Protein AF-A0A4R0G3W2-F1 (afdb_monomer_lite)

Secondary structure (DSSP, 8-state):
--SS------S--PPP-TTS-TTSPPTTT------S-GGGSGGGSEEEEEEEEEEEEEEETTEEEEEEEEEEEEEEEEE----------

Organism: NCBI:txid2053011

Sequence (89 aa):
MGNGQSVVCDNPGTPYSKAKNSASASTTCGFDGYAGPSRTQPGGRYTITATTTWEIDWWVAGGGVTGSETVTREATTSIRIDELQVVTG

Radius of gyration: 19.54 Å; chains: 1; bounding box: 40×23×68 Å

Structure (mmCIF, N/CA/C/O backbone):
data_AF-A0A4R0G3W2-F1
#
_entry.id   AF-A0A4R0G3W2-F1
#
loop_
_atom_site.group_PDB
_atom_site.id
_atom_site.type_symbol
_atom_site.label_atom_id
_atom_site.label_alt_id
_atom_site.label_comp_id
_atom_site.label_asym_id
_atom_site.label_entity_id
_atom_site.label_seq_id
_atom_site.pdbx_PDB_ins_code
_atom_site.Cartn_x
_atom_site.Cartn_y
_atom_site.Cartn_z
_atom_site.occupancy
_atom_site.B_iso_or_equiv
_atom_site.auth_seq_id
_atom_site.auth_comp_id
_atom_site.auth_asym_id
_atom_site.auth_atom_id
_atom_site.pdbx_PDB_model_num
ATOM 1 N N . MET A 1 1 ? -7.421 0.294 1.095 1.00 93.12 1 MET A N 1
ATOM 2 C CA . MET A 1 1 ? -6.930 0.509 2.478 1.00 93.12 1 MET A CA 1
ATOM 3 C C . MET A 1 1 ? -7.746 -0.217 3.558 1.00 93.12 1 MET A C 1
ATOM 5 O O . MET A 1 1 ? -7.610 0.100 4.729 1.00 93.12 1 MET A O 1
ATOM 9 N N . GLY A 1 2 ? -8.602 -1.193 3.228 1.00 92.12 2 GLY A N 1
ATOM 10 C CA . GLY A 1 2 ? -9.378 -1.945 4.231 1.00 92.12 2 GLY A CA 1
ATOM 11 C C . GLY A 1 2 ? -10.531 -1.178 4.890 1.00 92.12 2 GLY A C 1
ATOM 12 O O . GLY A 1 2 ? -11.435 -1.800 5.423 1.00 92.12 2 GLY A O 1
ATOM 13 N N . ASN A 1 3 ? -10.543 0.153 4.810 1.00 93.00 3 ASN A N 1
ATOM 14 C CA . ASN A 1 3 ? -11.601 1.037 5.308 1.00 93.00 3 ASN A CA 1
ATOM 15 C C . ASN A 1 3 ? -12.457 1.650 4.176 1.00 93.00 3 ASN A C 1
ATOM 17 O O . ASN A 1 3 ? -13.094 2.680 4.368 1.00 93.00 3 ASN A O 1
ATOM 21 N N . GLY A 1 4 ? -12.418 1.064 2.975 1.00 93.69 4 GLY A N 1
ATOM 22 C CA . GLY A 1 4 ? -13.106 1.579 1.784 1.00 93.69 4 GLY A CA 1
ATOM 23 C C . GLY A 1 4 ? -12.388 2.723 1.056 1.00 93.69 4 GLY A C 1
ATOM 24 O O . GLY A 1 4 ? -12.780 3.057 -0.055 1.00 93.69 4 GLY A O 1
ATOM 25 N N . GLN A 1 5 ? -11.315 3.290 1.620 1.00 94.56 5 GLN A N 1
ATOM 26 C CA . GLN A 1 5 ? -10.527 4.329 0.953 1.00 94.56 5 GLN A CA 1
ATOM 27 C C . GLN A 1 5 ? -9.398 3.745 0.088 1.00 94.56 5 GLN A C 1
ATOM 29 O O . GLN A 1 5 ? -8.912 2.622 0.307 1.00 94.56 5 GLN A O 1
ATOM 34 N N . SER A 1 6 ? -8.943 4.558 -0.864 1.00 94.00 6 SER A N 1
ATOM 35 C CA . SER A 1 6 ? -7.794 4.323 -1.741 1.00 94.00 6 SER A CA 1
ATOM 36 C C . SER A 1 6 ? -6.888 5.552 -1.768 1.00 94.00 6 SER A C 1
ATOM 38 O O . SER A 1 6 ? -7.372 6.679 -1.694 1.00 94.00 6 SER A O 1
ATOM 40 N N . VAL A 1 7 ? -5.584 5.331 -1.918 1.00 93.00 7 VAL A N 1
ATOM 41 C CA . VAL A 1 7 ? -4.586 6.377 -2.163 1.00 93.00 7 VAL A CA 1
ATOM 42 C C . VAL A 1 7 ? -3.806 6.001 -3.419 1.00 93.00 7 VAL A C 1
ATOM 44 O O . VAL A 1 7 ? -3.459 4.834 -3.594 1.00 93.00 7 VAL A O 1
ATOM 47 N N . VAL A 1 8 ? -3.571 6.975 -4.295 1.00 93.00 8 VAL A N 1
ATOM 48 C CA . VAL A 1 8 ? -2.683 6.841 -5.456 1.00 93.00 8 VAL A CA 1
ATOM 49 C C . VAL A 1 8 ? -1.426 7.641 -5.151 1.00 93.00 8 VAL A C 1
ATOM 51 O O . VAL A 1 8 ? -1.511 8.761 -4.650 1.00 93.00 8 VAL A O 1
ATOM 54 N N . CYS A 1 9 ? -0.266 7.041 -5.397 1.00 89.75 9 CYS A N 1
ATOM 55 C CA . CYS A 1 9 ? 1.022 7.670 -5.151 1.00 89.75 9 CYS A CA 1
ATOM 56 C C . CYS A 1 9 ? 1.747 7.870 -6.480 1.00 89.75 9 CYS A C 1
ATOM 58 O O . CYS A 1 9 ? 2.311 6.925 -7.022 1.00 89.75 9 CYS A O 1
ATOM 60 N N . ASP A 1 10 ? 1.758 9.105 -6.977 1.00 87.38 10 ASP A N 1
ATOM 61 C CA . ASP A 1 10 ? 2.332 9.470 -8.284 1.00 87.38 10 ASP A CA 1
ATOM 62 C C . ASP A 1 10 ? 3.847 9.747 -8.227 1.00 87.38 10 ASP A C 1
ATOM 64 O O . ASP A 1 10 ? 4.387 10.573 -8.960 1.00 87.38 10 ASP A O 1
ATOM 68 N N . ASN A 1 11 ? 4.558 9.095 -7.308 1.00 83.38 11 ASN A N 1
ATOM 69 C CA . ASN A 1 11 ? 5.999 9.249 -7.139 1.00 83.38 11 ASN A CA 1
ATOM 70 C C . ASN A 1 11 ? 6.657 7.896 -6.824 1.00 83.38 11 ASN A C 1
ATOM 72 O O . ASN A 1 11 ? 6.004 7.014 -6.265 1.00 83.38 11 ASN A O 1
ATOM 76 N N . PRO A 1 12 ? 7.962 7.728 -7.115 1.00 77.88 12 PRO A N 1
ATOM 77 C CA . PRO A 1 12 ? 8.688 6.476 -6.873 1.00 77.88 12 PRO A CA 1
ATOM 78 C C . PRO A 1 12 ? 8.868 6.122 -5.382 1.00 77.88 12 PRO A C 1
ATOM 80 O O . PRO A 1 12 ? 9.526 5.136 -5.053 1.00 77.88 12 PRO A O 1
ATOM 83 N N . GLY A 1 13 ? 8.302 6.909 -4.463 1.00 79.44 13 GLY A N 1
ATOM 84 C CA . GLY A 1 13 ? 8.453 6.741 -3.027 1.00 79.44 13 GLY A CA 1
ATOM 85 C C . GLY A 1 13 ? 9.757 7.323 -2.481 1.00 79.44 13 GLY A C 1
ATOM 86 O O . GLY A 1 13 ? 10.544 7.970 -3.170 1.00 79.44 13 GLY A O 1
ATOM 87 N N . THR A 1 14 ? 9.985 7.099 -1.189 1.00 81.12 14 THR A N 1
ATOM 88 C CA . THR A 1 14 ? 11.248 7.446 -0.534 1.00 81.12 14 THR A CA 1
ATOM 89 C C . THR A 1 14 ? 12.161 6.216 -0.524 1.00 81.12 14 THR A C 1
ATOM 91 O O . THR A 1 14 ? 11.732 5.181 -0.007 1.00 81.12 14 THR A O 1
ATOM 94 N N . PRO A 1 15 ? 13.427 6.316 -0.981 1.00 80.69 15 PRO A N 1
ATOM 95 C CA . PRO A 1 15 ? 14.412 5.258 -0.790 1.00 80.69 15 PRO A CA 1
ATOM 96 C C . PRO A 1 15 ? 14.498 4.804 0.671 1.00 80.69 15 PRO A C 1
ATOM 98 O O . PRO A 1 15 ? 14.510 5.620 1.601 1.00 80.69 15 PRO A O 1
ATOM 101 N N . TYR A 1 16 ? 14.573 3.489 0.873 1.00 76.31 16 TYR A N 1
ATOM 102 C CA . TYR A 1 16 ? 14.727 2.911 2.201 1.00 76.31 16 TYR A CA 1
ATOM 103 C C . TYR A 1 16 ? 16.060 3.340 2.831 1.00 76.31 16 TYR A C 1
ATOM 105 O O . TYR A 1 16 ? 17.115 3.265 2.205 1.00 76.31 16 TYR A O 1
ATOM 113 N N . SER A 1 17 ? 16.019 3.750 4.099 1.00 81.62 17 SER A N 1
ATOM 114 C CA . SER A 1 17 ? 17.203 4.078 4.893 1.00 81.62 17 SER A CA 1
ATOM 115 C C . SER A 1 17 ? 17.041 3.533 6.304 1.00 81.62 17 SER A C 1
ATOM 117 O O . SER A 1 17 ? 16.045 3.816 6.965 1.00 81.62 17 SER A O 1
ATOM 119 N N . LYS A 1 18 ? 18.052 2.807 6.796 1.00 82.56 18 LYS A N 1
ATOM 120 C CA . LYS A 1 18 ? 18.074 2.293 8.178 1.00 82.56 18 LYS A CA 1
ATOM 121 C C . LYS A 1 18 ? 18.078 3.406 9.231 1.00 82.56 18 LYS A C 1
ATOM 123 O O . LYS A 1 18 ? 17.691 3.159 10.364 1.00 82.56 18 LYS A O 1
ATOM 128 N N . ALA A 1 19 ? 18.525 4.611 8.867 1.00 84.31 19 ALA A N 1
ATOM 129 C CA . ALA A 1 19 ? 18.556 5.760 9.769 1.00 84.31 19 ALA A CA 1
ATOM 130 C C . ALA A 1 19 ? 17.185 6.444 9.920 1.00 84.31 19 ALA A C 1
ATOM 132 O O . ALA A 1 19 ? 17.016 7.271 10.814 1.00 84.31 19 ALA A O 1
ATOM 133 N N . LYS A 1 20 ? 16.204 6.136 9.057 1.00 78.62 20 LYS A N 1
ATOM 134 C CA . LYS A 1 20 ? 14.855 6.696 9.183 1.00 78.62 20 LYS A CA 1
ATOM 135 C C . LYS A 1 20 ? 14.083 5.989 10.293 1.00 78.62 20 LYS A C 1
ATOM 137 O O . LYS A 1 20 ? 13.997 4.764 10.324 1.00 78.62 20 LYS A O 1
ATOM 142 N N . ASN A 1 21 ? 13.468 6.786 11.163 1.00 76.81 21 ASN A N 1
ATOM 143 C CA . ASN A 1 21 ? 12.493 6.300 12.128 1.00 76.81 21 ASN A CA 1
ATOM 144 C C . ASN A 1 21 ? 11.268 5.752 11.376 1.00 76.81 21 ASN A C 1
ATOM 146 O O . ASN A 1 21 ? 10.640 6.471 10.600 1.00 76.81 21 ASN A O 1
ATOM 150 N N . SER A 1 22 ? 10.927 4.487 11.618 1.00 71.12 22 SER A N 1
ATOM 151 C CA . SER A 1 22 ? 9.767 3.820 11.017 1.00 71.12 22 SER A CA 1
ATOM 152 C C . SER A 1 22 ? 8.424 4.412 11.453 1.00 71.12 22 SER A C 1
ATOM 154 O O . SER A 1 22 ? 7.427 4.205 10.769 1.00 71.12 22 SER A O 1
ATOM 156 N N . ALA A 1 23 ? 8.391 5.153 12.563 1.00 73.25 23 ALA A N 1
ATOM 157 C CA . ALA A 1 23 ? 7.212 5.857 13.058 1.00 73.25 23 ALA A CA 1
ATOM 158 C C . ALA A 1 23 ? 7.030 7.256 12.442 1.00 73.25 23 ALA A C 1
ATOM 160 O O . ALA A 1 23 ? 6.006 7.895 12.672 1.00 73.25 23 ALA A O 1
ATOM 161 N N . SER A 1 24 ? 8.003 7.764 11.679 1.00 79.69 24 SER A N 1
ATOM 162 C CA . SER A 1 24 ? 7.836 9.039 10.981 1.00 79.69 24 SER A CA 1
ATOM 163 C C . SER A 1 24 ? 6.877 8.882 9.804 1.00 79.69 24 SER A C 1
ATOM 165 O O . SER A 1 24 ? 7.012 7.955 9.005 1.00 79.69 24 SER A O 1
ATOM 167 N N . ALA A 1 25 ? 5.936 9.820 9.672 1.00 80.62 25 ALA A N 1
ATOM 168 C CA . ALA A 1 25 ? 5.019 9.851 8.542 1.00 80.62 25 ALA A CA 1
ATOM 169 C C . ALA A 1 25 ? 5.789 9.872 7.211 1.00 80.62 25 ALA A C 1
ATOM 171 O O . ALA A 1 25 ? 6.767 10.607 7.041 1.00 80.62 25 ALA A O 1
ATOM 172 N N . SER A 1 26 ? 5.337 9.055 6.259 1.00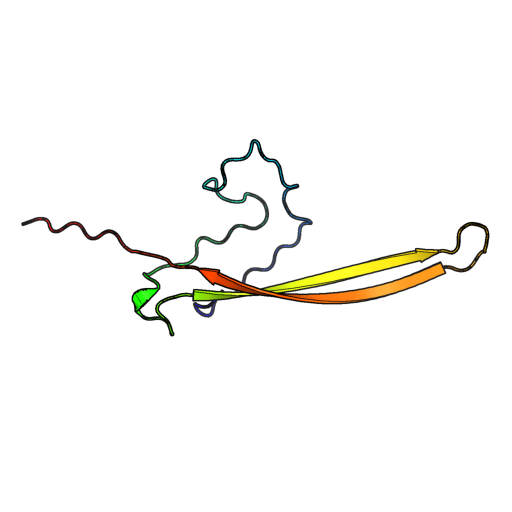 82.62 26 SER A N 1
ATOM 173 C CA . SER A 1 26 ? 5.867 9.079 4.898 1.00 82.62 26 SER A CA 1
ATOM 174 C C . SER A 1 26 ? 5.465 10.388 4.225 1.00 82.62 26 SER A C 1
ATOM 176 O O . SER A 1 26 ? 4.280 10.685 4.104 1.00 82.62 26 SER A O 1
ATOM 178 N N . THR A 1 27 ? 6.450 11.159 3.764 1.00 81.94 27 THR A N 1
ATOM 179 C CA . THR A 1 27 ? 6.225 12.428 3.051 1.00 81.94 27 THR A CA 1
ATOM 180 C C . THR A 1 27 ? 5.882 12.229 1.579 1.00 81.94 27 THR A C 1
ATOM 182 O O . THR A 1 27 ? 5.531 13.187 0.902 1.00 81.94 27 THR A O 1
ATOM 185 N N . THR A 1 28 ? 6.040 11.009 1.061 1.00 86.56 28 THR A N 1
ATOM 186 C CA . THR A 1 28 ? 5.870 10.710 -0.366 1.00 86.56 28 THR A CA 1
ATOM 187 C C . THR A 1 28 ? 4.616 9.888 -0.645 1.00 86.56 28 THR A C 1
ATOM 189 O O . THR A 1 28 ? 3.971 10.081 -1.665 1.00 86.56 28 THR A O 1
ATOM 192 N N . CYS A 1 29 ? 4.257 8.960 0.241 1.00 87.81 29 CYS A N 1
ATOM 193 C CA . CYS A 1 29 ? 3.127 8.048 0.042 1.00 87.81 29 CYS A CA 1
ATOM 194 C C . CYS A 1 29 ? 2.646 7.525 1.405 1.00 87.81 29 CYS A C 1
ATOM 196 O O . CYS A 1 29 ? 2.760 6.342 1.721 1.00 87.81 29 CYS A O 1
A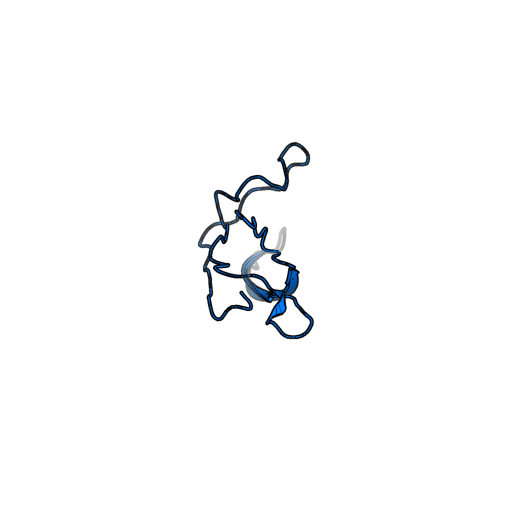TOM 198 N N . GLY A 1 30 ? 2.257 8.446 2.289 1.00 88.25 30 GLY A N 1
ATOM 199 C CA . GLY A 1 30 ? 1.664 8.129 3.588 1.00 88.25 30 GLY A CA 1
ATOM 200 C C . GLY A 1 30 ? 0.142 8.039 3.507 1.00 88.25 30 GLY A C 1
ATOM 201 O O . GLY A 1 30 ? -0.468 8.591 2.596 1.00 88.25 30 GLY A O 1
ATOM 202 N N . PHE A 1 31 ? -0.469 7.359 4.474 1.00 89.62 31 PHE A N 1
ATOM 203 C CA . PHE A 1 31 ? -1.920 7.332 4.635 1.00 89.62 31 PHE A CA 1
ATOM 204 C C . PHE A 1 31 ? -2.287 7.397 6.118 1.00 89.62 31 PHE A C 1
ATOM 206 O O . PHE A 1 31 ? -1.888 6.530 6.894 1.00 89.62 31 PHE A O 1
ATOM 213 N N . ASP A 1 32 ? -3.058 8.413 6.492 1.00 88.88 32 ASP A N 1
ATOM 214 C CA . ASP A 1 32 ? -3.511 8.720 7.853 1.00 88.88 32 ASP A CA 1
ATOM 215 C C . ASP A 1 32 ? -5.042 8.613 8.019 1.00 88.88 32 ASP A C 1
ATOM 217 O O . ASP A 1 32 ? -5.568 8.838 9.104 1.00 88.88 32 ASP A O 1
ATOM 221 N N . GLY A 1 33 ? -5.767 8.187 6.977 1.00 90.94 33 GLY A N 1
ATOM 222 C CA . GLY A 1 33 ? -7.236 8.144 6.932 1.00 90.94 33 GLY A CA 1
ATOM 223 C C . GLY A 1 33 ? -7.926 7.084 7.807 1.00 90.94 33 GLY A C 1
ATOM 224 O O . GLY A 1 33 ? -9.116 6.819 7.635 1.00 90.94 33 GLY A O 1
ATOM 225 N N . TYR A 1 34 ? -7.230 6.443 8.748 1.00 90.69 34 TYR A N 1
ATOM 226 C CA . TYR A 1 34 ? -7.859 5.492 9.669 1.00 90.69 34 TYR A CA 1
ATOM 227 C C . TYR A 1 34 ? -8.567 6.227 10.810 1.00 90.69 34 TYR A C 1
ATOM 229 O O . TYR A 1 34 ? -7.998 6.459 11.870 1.00 90.69 34 TYR A O 1
ATOM 237 N N . ALA A 1 35 ? -9.840 6.564 10.595 1.00 85.94 35 ALA A N 1
ATOM 238 C CA . ALA A 1 35 ? -10.655 7.310 11.557 1.00 85.94 35 ALA A CA 1
ATOM 239 C C . ALA A 1 35 ? -11.080 6.516 12.811 1.00 85.94 35 ALA A C 1
ATOM 241 O O . ALA A 1 35 ? -11.669 7.091 13.722 1.00 85.94 35 ALA A O 1
ATOM 242 N N . GLY A 1 36 ? -10.835 5.203 12.872 1.00 88.62 36 GLY A N 1
ATOM 243 C CA . GLY A 1 36 ? -11.294 4.373 13.982 1.00 88.62 36 GLY A CA 1
ATOM 244 C C . GLY A 1 36 ? -10.469 3.106 14.203 1.00 88.62 36 GLY A C 1
ATOM 245 O O . GLY A 1 36 ? -9.644 2.732 13.363 1.00 88.62 36 GLY A O 1
ATOM 246 N N . PRO A 1 37 ? -10.685 2.432 15.345 1.00 92.62 37 PRO A N 1
ATOM 247 C CA . PRO A 1 37 ? -9.970 1.217 15.689 1.00 92.62 37 PRO A CA 1
ATOM 248 C C . PRO A 1 37 ? -10.351 0.069 14.756 1.00 92.62 37 PRO A C 1
ATOM 250 O O . PRO A 1 37 ? -11.512 -0.143 14.407 1.00 92.62 37 PRO A O 1
ATOM 253 N N . SER A 1 38 ? -9.367 -0.767 14.453 1.00 95.69 38 SER A N 1
ATOM 254 C CA . SER A 1 38 ? -9.525 -1.949 13.603 1.00 95.69 38 SER A CA 1
ATOM 255 C C . SER A 1 38 ? -10.330 -3.092 14.240 1.00 95.69 38 SER A C 1
ATOM 257 O O . SER A 1 38 ? -10.647 -4.059 13.555 1.00 95.69 38 SER A O 1
ATOM 259 N N . ARG A 1 39 ? -10.722 -2.987 15.523 1.00 94.44 39 ARG A N 1
ATOM 260 C CA . ARG A 1 39 ? -11.464 -4.034 16.261 1.00 94.44 39 ARG A CA 1
ATOM 261 C C . ARG A 1 39 ? -12.801 -4.431 15.622 1.00 94.44 39 ARG A C 1
ATOM 263 O O . ARG A 1 39 ? -13.285 -5.526 15.876 1.00 94.44 39 ARG A O 1
ATOM 270 N N . THR A 1 40 ? -13.396 -3.546 14.823 1.00 91.94 40 THR A N 1
ATOM 271 C CA . THR A 1 40 ? -14.663 -3.786 14.111 1.00 91.94 40 THR A CA 1
ATOM 272 C C . THR A 1 40 ? -14.475 -4.429 12.738 1.00 91.94 40 THR A C 1
ATOM 274 O O . THR A 1 40 ? -15.455 -4.796 12.096 1.00 91.94 40 THR A O 1
ATOM 277 N N . GLN A 1 41 ? -13.233 -4.561 12.270 1.00 94.62 41 GLN A N 1
ATOM 278 C CA . GLN A 1 41 ? -12.917 -5.176 10.987 1.00 94.62 41 GLN A CA 1
ATOM 279 C C . GLN A 1 41 ? -12.855 -6.704 11.106 1.00 94.62 41 GLN A C 1
ATOM 281 O O . GLN A 1 41 ? -12.572 -7.227 12.190 1.00 94.62 41 GLN A O 1
ATOM 286 N N . PRO A 1 42 ? -13.052 -7.447 10.002 1.00 92.88 42 PRO A N 1
ATOM 287 C CA . PRO A 1 42 ? -12.812 -8.886 9.973 1.00 92.88 42 PRO A CA 1
ATOM 288 C C . PRO A 1 42 ? -11.414 -9.237 10.499 1.00 92.88 42 PRO A C 1
ATOM 290 O O . PRO A 1 42 ? -10.411 -8.666 10.075 1.00 92.88 42 PRO A O 1
ATOM 293 N N . GLY A 1 43 ? -11.343 -10.150 11.470 1.00 94.25 43 GLY A N 1
ATOM 294 C CA . GLY A 1 43 ? -10.077 -10.517 12.118 1.00 94.25 43 GLY A CA 1
ATOM 295 C C . GLY A 1 43 ? -9.437 -9.403 12.960 1.00 94.25 43 GLY A C 1
ATOM 296 O O . GLY A 1 43 ? -8.274 -9.527 13.338 1.00 94.25 43 GLY A O 1
ATOM 297 N N . GLY A 1 44 ? -10.165 -8.318 13.250 1.00 95.06 44 GLY A N 1
ATOM 298 C CA . GLY A 1 44 ? -9.696 -7.196 14.064 1.00 95.06 44 GLY A CA 1
ATOM 299 C C . GLY A 1 44 ? -8.579 -6.375 13.415 1.00 95.06 44 GLY A C 1
ATOM 300 O O . GLY A 1 44 ? -7.764 -5.796 14.133 1.00 95.06 44 GLY A O 1
ATOM 301 N N . ARG A 1 45 ? -8.477 -6.380 12.077 1.00 96.81 45 ARG A N 1
ATOM 302 C CA . ARG A 1 45 ? -7.397 -5.730 11.315 1.00 96.81 45 ARG A CA 1
ATOM 303 C C . ARG A 1 45 ? -7.910 -5.108 10.021 1.00 96.81 45 ARG A C 1
ATOM 305 O O . ARG A 1 45 ? -8.817 -5.637 9.390 1.00 96.81 45 ARG A O 1
ATOM 312 N N . TYR A 1 46 ? -7.273 -4.028 9.579 1.00 96.44 46 TYR A N 1
ATOM 313 C CA . TYR A 1 46 ? -7.471 -3.522 8.221 1.00 96.44 46 TYR A CA 1
ATOM 314 C C . TYR A 1 46 ? -6.610 -4.322 7.242 1.00 96.44 46 TYR A C 1
ATOM 316 O O . TYR A 1 46 ? -5.392 -4.401 7.416 1.00 96.44 46 TYR A O 1
ATOM 324 N N . THR A 1 47 ? -7.229 -4.885 6.204 1.00 96.94 47 THR A N 1
ATOM 325 C CA . THR A 1 47 ? -6.520 -5.509 5.078 1.00 96.94 47 THR A CA 1
ATOM 326 C C . THR A 1 47 ? -6.182 -4.454 4.032 1.00 96.94 47 THR A C 1
ATOM 328 O O . THR A 1 47 ? -7.056 -3.747 3.532 1.00 96.94 47 THR A O 1
ATOM 331 N N . ILE A 1 48 ? -4.904 -4.344 3.689 1.00 95.69 48 ILE A N 1
ATOM 332 C CA . ILE A 1 48 ? -4.381 -3.385 2.721 1.00 95.69 48 ILE A CA 1
ATOM 333 C C . ILE A 1 48 ? -3.850 -4.161 1.528 1.00 95.69 48 ILE A C 1
ATOM 335 O O . ILE A 1 48 ? -2.960 -4.991 1.688 1.00 95.69 48 ILE A O 1
ATOM 339 N N . THR A 1 49 ? -4.343 -3.831 0.342 1.00 96.44 49 THR A N 1
ATOM 340 C CA . THR A 1 49 ? -3.785 -4.286 -0.931 1.00 96.44 49 THR A CA 1
ATOM 341 C C . THR A 1 49 ? -3.194 -3.081 -1.643 1.00 96.44 49 THR A C 1
ATOM 343 O O . THR A 1 49 ? -3.859 -2.052 -1.774 1.00 96.44 49 THR A O 1
ATOM 346 N N . ALA A 1 50 ? -1.935 -3.202 -2.045 1.00 93.69 50 ALA A N 1
ATOM 347 C CA . ALA A 1 50 ? -1.222 -2.231 -2.853 1.00 93.69 50 ALA A CA 1
ATOM 348 C C . ALA A 1 50 ? -0.994 -2.822 -4.243 1.00 93.69 50 ALA A C 1
ATOM 350 O O . ALA A 1 50 ? -0.532 -3.958 -4.359 1.00 93.69 50 ALA A O 1
ATOM 351 N N . THR A 1 51 ? -1.281 -2.034 -5.272 1.00 93.56 51 THR A N 1
ATOM 352 C CA . THR A 1 51 ? -1.028 -2.382 -6.671 1.00 93.56 51 THR A CA 1
ATOM 353 C C . THR A 1 51 ? 0.062 -1.460 -7.199 1.00 93.56 51 THR A C 1
ATOM 355 O O . THR A 1 51 ? 0.023 -0.251 -6.976 1.00 93.56 51 THR A O 1
ATOM 358 N N . THR A 1 52 ? 1.059 -2.020 -7.875 1.00 91.69 52 THR A N 1
ATOM 359 C CA . THR A 1 52 ? 2.163 -1.267 -8.475 1.00 91.69 52 THR A CA 1
ATOM 360 C C . THR A 1 52 ? 2.310 -1.669 -9.930 1.00 91.69 52 THR A C 1
ATOM 362 O O . THR A 1 52 ? 2.438 -2.855 -10.229 1.00 91.69 52 THR A O 1
ATOM 365 N N . THR A 1 53 ? 2.321 -0.682 -10.820 1.00 90.62 53 THR A N 1
ATOM 366 C CA . THR A 1 53 ? 2.520 -0.877 -12.257 1.00 90.62 53 THR A CA 1
ATOM 367 C C . THR A 1 53 ? 3.859 -0.280 -12.659 1.00 90.62 53 THR A C 1
ATOM 369 O O . THR A 1 53 ? 4.159 0.857 -12.304 1.00 90.62 53 THR A O 1
ATOM 372 N N . TRP A 1 54 ? 4.655 -1.060 -13.382 1.00 88.81 54 TRP A N 1
ATOM 373 C CA . TRP A 1 54 ? 5.965 -0.686 -13.897 1.00 88.81 54 TRP A CA 1
ATOM 374 C C . TRP A 1 54 ? 5.947 -0.734 -15.416 1.00 88.81 54 TRP A C 1
ATOM 376 O O . TRP A 1 54 ? 5.489 -1.719 -15.991 1.00 88.81 54 TRP A O 1
ATOM 386 N N . GLU A 1 55 ? 6.485 0.298 -16.049 1.00 93.19 55 GLU A N 1
ATOM 387 C CA . GLU A 1 55 ? 6.902 0.255 -17.446 1.00 93.19 55 GLU A CA 1
ATOM 388 C C . GLU A 1 55 ? 8.397 -0.069 -17.476 1.00 93.19 55 GLU A C 1
ATOM 390 O O . GLU A 1 55 ? 9.189 0.533 -16.747 1.00 93.19 55 GLU A O 1
ATOM 395 N N . ILE A 1 56 ? 8.762 -1.094 -18.236 1.00 92.62 56 ILE A N 1
ATOM 396 C CA . ILE A 1 56 ? 10.110 -1.646 -18.297 1.00 92.62 56 ILE A CA 1
ATOM 397 C C . ILE A 1 56 ? 10.592 -1.532 -19.733 1.00 92.62 56 ILE A C 1
ATOM 399 O O . ILE A 1 56 ? 10.112 -2.259 -20.598 1.00 92.62 56 ILE A O 1
ATOM 403 N N . ASP A 1 57 ? 11.587 -0.686 -19.960 1.00 94.62 57 ASP A N 1
ATOM 404 C CA . ASP A 1 57 ? 12.318 -0.633 -21.222 1.00 94.62 57 ASP A CA 1
ATOM 405 C C . ASP A 1 57 ? 13.552 -1.536 -21.166 1.00 94.62 57 ASP A C 1
ATOM 407 O O . ASP A 1 57 ? 14.287 -1.558 -20.173 1.00 94.62 57 ASP A O 1
ATOM 411 N N . TRP A 1 58 ? 13.810 -2.270 -22.247 1.00 93.31 58 TRP A N 1
ATOM 412 C CA . TRP A 1 58 ? 14.969 -3.151 -22.358 1.00 93.31 58 TRP A CA 1
ATOM 413 C C . TRP A 1 58 ? 15.599 -3.112 -23.752 1.00 93.31 58 TRP A C 1
ATOM 415 O O . TRP A 1 58 ? 14.979 -2.735 -24.748 1.00 93.31 58 TRP A O 1
ATOM 425 N N . TRP A 1 59 ? 16.868 -3.516 -23.827 1.00 95.62 59 TRP A N 1
ATOM 426 C CA . TRP A 1 59 ? 17.612 -3.646 -25.078 1.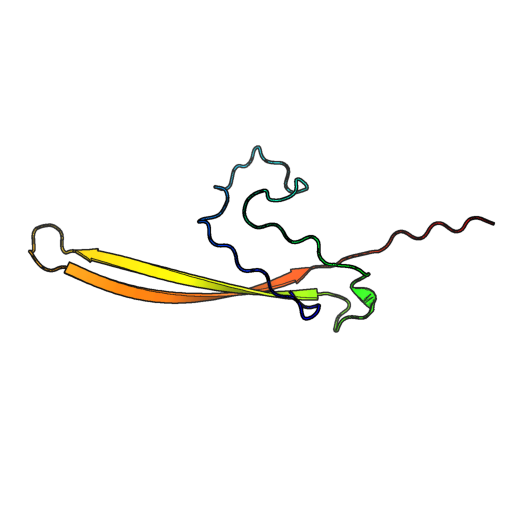00 95.62 59 TRP A CA 1
ATOM 427 C C . TRP A 1 59 ? 18.679 -4.736 -24.987 1.00 95.62 59 TRP A C 1
ATOM 429 O O . TRP A 1 59 ? 19.150 -5.081 -23.900 1.00 95.62 59 TRP A O 1
ATOM 439 N N . VAL A 1 60 ? 19.089 -5.269 -26.140 1.00 94.31 60 VAL A N 1
ATOM 440 C CA . VAL A 1 60 ? 20.197 -6.229 -26.217 1.00 94.31 60 VAL A CA 1
ATOM 441 C C . VAL A 1 60 ? 21.524 -5.474 -26.253 1.00 94.31 60 VAL A C 1
ATOM 443 O O . VAL A 1 60 ? 21.784 -4.666 -27.142 1.00 94.31 60 VAL A O 1
ATOM 446 N N . ALA A 1 61 ? 22.418 -5.754 -25.306 1.00 90.81 61 ALA A N 1
ATOM 447 C CA . ALA A 1 61 ? 23.768 -5.198 -25.348 1.00 90.81 61 ALA A CA 1
ATOM 448 C C . ALA A 1 61 ? 24.505 -5.696 -26.608 1.00 90.81 61 ALA A C 1
ATOM 450 O O . ALA A 1 61 ? 24.742 -6.890 -26.767 1.00 90.81 61 ALA A O 1
ATOM 451 N N . GLY A 1 62 ? 24.851 -4.781 -27.519 1.00 87.62 62 GLY A N 1
ATOM 452 C CA . GLY A 1 62 ? 25.529 -5.105 -28.782 1.00 87.62 62 GLY A CA 1
ATOM 453 C C . GLY A 1 62 ? 24.619 -5.608 -29.912 1.00 87.62 62 GLY A C 1
ATOM 454 O O . GLY A 1 62 ? 25.112 -5.852 -31.009 1.00 87.62 62 GLY A O 1
ATOM 455 N N . GLY A 1 63 ? 23.308 -5.724 -29.684 1.00 75.88 63 GLY A N 1
ATOM 456 C CA . GLY A 1 63 ? 22.314 -6.035 -30.713 1.00 75.88 63 GLY A CA 1
ATOM 457 C C . GLY A 1 63 ? 21.276 -4.920 -30.779 1.00 75.88 63 GLY A C 1
ATOM 458 O O . GLY A 1 63 ? 20.731 -4.539 -29.756 1.00 75.88 63 GLY A O 1
ATOM 459 N N . GLY A 1 64 ? 20.983 -4.379 -31.962 1.00 88.00 64 GLY A N 1
ATOM 460 C CA . GLY A 1 64 ? 20.095 -3.214 -32.135 1.00 88.00 64 GLY A CA 1
ATOM 461 C C . GLY A 1 64 ? 18.606 -3.438 -31.824 1.00 88.00 64 GLY A C 1
ATOM 462 O O . GLY A 1 64 ? 17.772 -2.715 -32.354 1.00 88.00 64 GLY A O 1
ATOM 463 N N . VAL A 1 65 ? 18.261 -4.452 -31.028 1.00 94.56 65 VAL A 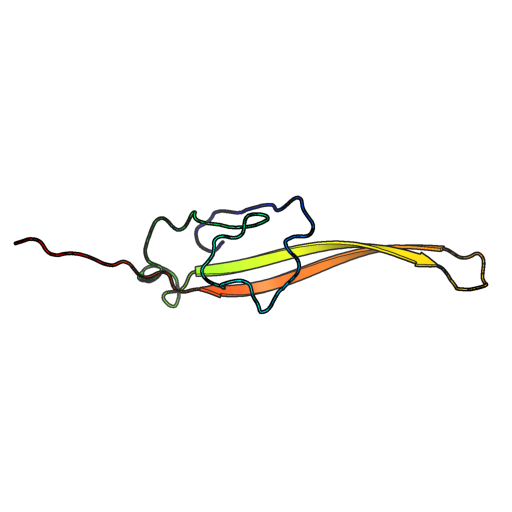N 1
ATOM 464 C CA . VAL A 1 65 ? 16.884 -4.793 -30.654 1.00 94.56 65 VAL A CA 1
ATOM 465 C C . VAL A 1 65 ? 16.557 -4.166 -29.303 1.00 94.56 65 VAL A C 1
ATOM 467 O O . VAL A 1 65 ? 17.305 -4.332 -28.337 1.00 94.56 65 VAL A O 1
ATOM 470 N N . THR A 1 66 ? 15.417 -3.485 -29.246 1.00 95.75 66 THR A N 1
ATOM 471 C CA . THR A 1 66 ? 14.842 -2.867 -28.049 1.00 95.75 66 THR A CA 1
ATOM 472 C C . THR A 1 66 ? 13.381 -3.286 -27.896 1.00 95.75 66 THR A C 1
ATOM 474 O O . THR A 1 66 ? 12.761 -3.760 -28.852 1.00 95.75 66 THR A O 1
ATOM 477 N N . GLY A 1 67 ? 12.820 -3.104 -26.705 1.00 95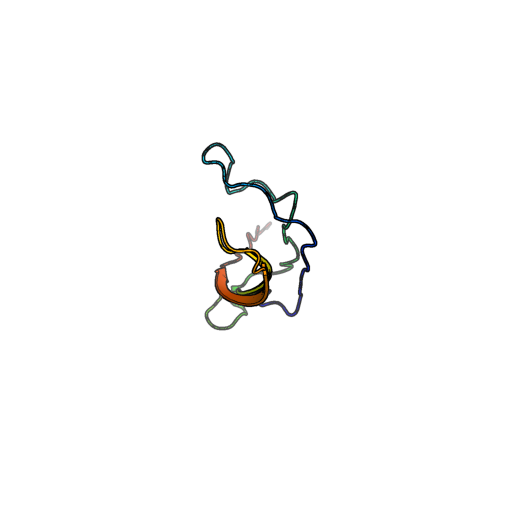.31 67 GLY A N 1
ATOM 478 C CA . GLY A 1 67 ? 11.408 -3.347 -26.433 1.00 95.31 67 GLY A CA 1
ATOM 479 C C . GLY A 1 67 ? 10.962 -2.702 -25.129 1.00 95.31 67 GLY A C 1
ATOM 480 O O . GLY A 1 67 ? 11.789 -2.222 -24.353 1.00 95.31 67 GLY A O 1
ATOM 481 N N . SER A 1 68 ? 9.653 -2.713 -24.900 1.00 96.44 68 SER A N 1
ATOM 482 C CA . SER A 1 68 ? 9.045 -2.276 -23.650 1.00 96.44 68 SER A CA 1
ATOM 483 C C . SER A 1 68 ? 8.008 -3.291 -23.176 1.00 96.44 68 SER A C 1
ATOM 485 O O . SER A 1 68 ? 7.379 -3.984 -23.979 1.00 96.44 68 SER A O 1
ATOM 487 N N . GLU A 1 69 ? 7.849 -3.405 -21.862 1.00 95.88 69 GLU A N 1
ATOM 488 C CA . GLU A 1 69 ? 6.843 -4.248 -21.224 1.00 95.88 69 GLU A CA 1
ATOM 489 C C . GLU A 1 69 ? 6.195 -3.527 -20.043 1.00 95.88 69 GLU A C 1
ATOM 491 O O . GLU A 1 69 ? 6.850 -2.801 -19.297 1.00 95.88 69 GLU A O 1
ATOM 496 N N . THR A 1 70 ? 4.901 -3.761 -19.831 1.00 95.62 70 THR A N 1
ATOM 497 C CA . THR A 1 70 ? 4.188 -3.277 -18.644 1.00 95.62 70 THR A CA 1
ATOM 498 C C . THR A 1 70 ? 3.945 -4.430 -17.679 1.00 95.62 70 THR A C 1
ATOM 500 O O . THR A 1 70 ? 3.350 -5.442 -18.046 1.00 95.62 70 THR A O 1
ATOM 503 N N . VAL A 1 71 ? 4.367 -4.267 -16.425 1.00 95.38 71 VAL A N 1
ATOM 504 C CA . VAL A 1 71 ? 4.227 -5.273 -15.367 1.00 95.38 71 VAL A CA 1
ATOM 505 C C . VAL A 1 71 ? 3.440 -4.699 -14.198 1.00 95.38 71 VAL A C 1
ATOM 507 O O . VAL A 1 71 ? 3.883 -3.761 -13.539 1.00 95.38 71 VAL A O 1
ATOM 510 N N . THR A 1 72 ? 2.309 -5.321 -13.877 1.00 95.00 72 THR A N 1
ATOM 511 C CA . THR A 1 72 ? 1.526 -5.009 -12.676 1.00 95.00 72 THR A CA 1
ATOM 512 C C . THR A 1 72 ? 1.756 -6.069 -11.603 1.00 95.00 72 THR A C 1
ATOM 514 O O . THR A 1 72 ? 1.751 -7.269 -11.877 1.00 95.00 72 THR A O 1
ATOM 517 N N . ARG A 1 73 ? 1.971 -5.628 -10.363 1.00 94.56 73 ARG A N 1
ATOM 518 C CA . ARG A 1 73 ? 2.121 -6.481 -9.180 1.00 94.56 73 ARG A CA 1
ATOM 519 C C . ARG A 1 73 ? 1.183 -6.027 -8.080 1.00 94.56 73 ARG A C 1
ATOM 521 O O . ARG A 1 73 ? 0.956 -4.834 -7.910 1.00 94.56 73 ARG A O 1
ATOM 528 N N . GLU A 1 74 ? 0.723 -6.984 -7.288 1.00 95.88 74 GLU A N 1
ATOM 529 C CA . GLU A 1 74 ? -0.070 -6.723 -6.094 1.00 95.88 74 GLU A CA 1
ATOM 530 C C . GLU A 1 74 ? 0.624 -7.286 -4.858 1.00 95.88 74 GLU A C 1
ATOM 532 O O . GLU A 1 74 ? 1.238 -8.355 -4.894 1.00 95.88 74 GLU A O 1
ATOM 537 N N . ALA A 1 75 ? 0.518 -6.562 -3.750 1.00 94.38 75 ALA A N 1
ATOM 538 C CA . ALA A 1 75 ? 0.976 -6.994 -2.442 1.00 94.38 75 ALA A CA 1
ATOM 539 C C . ALA A 1 75 ? -0.127 -6.735 -1.419 1.00 94.38 75 ALA A C 1
ATOM 541 O O . ALA A 1 75 ? -0.676 -5.637 -1.350 1.00 94.38 75 ALA A O 1
ATOM 542 N N . THR A 1 76 ? -0.435 -7.741 -0.603 1.00 96.38 76 THR A N 1
ATOM 543 C CA . THR A 1 76 ? -1.435 -7.619 0.460 1.00 96.38 76 THR A CA 1
ATOM 544 C C . THR A 1 76 ? -0.777 -7.785 1.822 1.00 96.38 76 THR A C 1
ATOM 546 O O . THR A 1 76 ? 0.026 -8.689 2.037 1.00 96.38 76 THR A O 1
ATOM 549 N N . THR A 1 77 ? -1.132 -6.906 2.751 1.00 95.25 77 THR A N 1
ATOM 550 C CA . THR A 1 77 ? -0.735 -6.959 4.159 1.00 95.25 77 THR A CA 1
ATOM 551 C C . THR A 1 77 ? -1.922 -6.594 5.046 1.00 95.25 77 THR A C 1
ATOM 553 O O . THR A 1 77 ? -2.981 -6.198 4.562 1.00 95.25 77 THR A O 1
ATOM 556 N N . SER A 1 78 ? -1.774 -6.723 6.359 1.00 95.44 78 SER A N 1
ATOM 557 C CA . SER A 1 78 ? -2.777 -6.242 7.306 1.00 95.44 78 SER A CA 1
ATOM 558 C C . SER A 1 78 ? -2.137 -5.491 8.462 1.00 95.44 78 SER A C 1
ATOM 560 O O . SER A 1 78 ? -1.035 -5.823 8.913 1.00 95.44 78 SER A O 1
ATOM 562 N N . ILE A 1 79 ? -2.851 -4.485 8.960 1.00 93.12 79 ILE A N 1
ATOM 563 C CA . ILE A 1 79 ? -2.414 -3.649 10.077 1.00 93.12 79 ILE A CA 1
ATOM 564 C C . ILE A 1 79 ? -3.466 -3.619 11.179 1.00 93.12 79 ILE A C 1
ATOM 566 O O . ILE A 1 79 ? -4.659 -3.814 10.941 1.00 93.12 79 ILE A O 1
ATOM 570 N N . ARG A 1 80 ? -3.001 -3.349 12.395 1.00 94.38 80 ARG A N 1
ATOM 571 C CA . ARG A 1 80 ? -3.847 -3.120 13.559 1.00 94.38 80 ARG A CA 1
ATOM 572 C C . ARG A 1 80 ? -3.790 -1.638 13.912 1.00 94.38 80 ARG A C 1
ATOM 574 O O . ARG A 1 80 ? -2.703 -1.084 14.026 1.0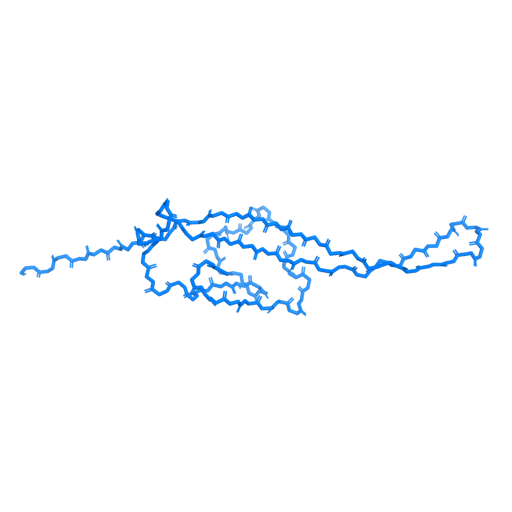0 94.38 80 ARG A O 1
ATOM 581 N N . ILE A 1 81 ? -4.960 -1.034 14.066 1.00 91.88 81 ILE A N 1
ATOM 582 C CA . ILE A 1 81 ? -5.150 0.313 14.604 1.00 91.88 81 ILE A CA 1
ATOM 583 C C . ILE A 1 81 ? -5.899 0.153 15.923 1.00 91.88 81 ILE A C 1
ATOM 585 O O . ILE A 1 81 ? -7.005 -0.399 15.936 1.00 91.88 81 ILE A O 1
ATOM 589 N N . ASP A 1 82 ? -5.280 0.587 17.012 1.00 90.06 82 ASP A N 1
ATOM 590 C CA . ASP A 1 82 ? -5.876 0.614 18.343 1.00 90.06 82 ASP A CA 1
ATOM 591 C C . ASP A 1 82 ? -6.266 2.056 18.708 1.00 90.06 82 ASP A C 1
ATOM 593 O O . ASP A 1 82 ? -5.764 3.021 18.136 1.00 90.06 82 ASP A O 1
ATOM 597 N N . GLU A 1 83 ? -7.189 2.192 19.653 1.00 83.69 83 GLU A N 1
ATOM 598 C CA . GLU A 1 83 ? -7.683 3.470 20.170 1.00 83.69 83 GLU A CA 1
ATOM 599 C C . GLU A 1 83 ? -7.338 3.543 21.661 1.00 83.69 83 GLU A C 1
ATOM 601 O O . GLU A 1 83 ? -7.585 2.584 22.396 1.00 83.69 83 GLU A O 1
ATOM 606 N N . LEU A 1 84 ? -6.781 4.669 22.111 1.00 72.88 84 LEU A N 1
ATOM 607 C CA . LEU A 1 84 ? -6.600 4.950 23.533 1.00 72.88 84 LEU A CA 1
ATOM 608 C C . LEU A 1 84 ? -7.829 5.712 24.038 1.00 72.88 84 LEU A C 1
ATOM 610 O O . LEU A 1 84 ? -8.064 6.843 23.619 1.00 72.88 84 LEU A O 1
ATOM 614 N N . GLN A 1 85 ? -8.594 5.109 24.946 1.00 70.50 85 GLN A N 1
ATOM 615 C CA . GLN A 1 85 ? -9.702 5.787 25.617 1.00 70.50 85 GLN A CA 1
ATOM 616 C C . GLN A 1 85 ? -9.263 6.262 27.001 1.00 70.50 85 GLN A C 1
ATOM 618 O O . GLN A 1 85 ? -8.722 5.484 27.786 1.00 70.50 85 GLN A O 1
ATOM 623 N N . VAL A 1 86 ? -9.511 7.536 27.304 1.00 73.62 86 VAL A N 1
ATOM 624 C CA . VAL A 1 86 ? -9.359 8.081 28.656 1.00 73.62 86 VAL A CA 1
ATOM 625 C C . VAL A 1 86 ? -10.739 8.138 29.295 1.00 73.62 86 VAL A C 1
ATOM 627 O O . VAL A 1 86 ? -11.650 8.759 28.753 1.00 73.62 86 VAL A O 1
ATOM 630 N N . VAL A 1 87 ? -10.888 7.501 30.455 1.00 69.50 87 VAL A N 1
ATOM 631 C CA . VAL A 1 87 ? -12.077 7.651 31.297 1.00 69.50 87 VAL A CA 1
ATOM 632 C C . VAL A 1 87 ? -11.801 8.790 32.271 1.00 69.50 87 VAL A C 1
ATOM 634 O O . VAL A 1 87 ? -11.022 8.630 33.207 1.00 69.50 87 VAL A O 1
ATOM 637 N N . THR A 1 88 ? -12.404 9.951 32.036 1.00 68.00 88 THR A N 1
ATOM 638 C CA . THR A 1 88 ? -12.459 11.028 33.031 1.00 68.00 88 THR A CA 1
ATOM 639 C C . THR A 1 88 ? -13.742 10.857 33.835 1.00 68.00 88 THR A C 1
ATOM 641 O O . THR A 1 88 ? -14.831 10.980 33.269 1.00 68.00 88 THR A O 1
ATOM 644 N N . GLY A 1 89 ? -13.599 10.498 35.111 1.00 58.38 89 GLY A N 1
ATOM 645 C CA . GLY A 1 89 ? -14.683 10.472 36.097 1.00 58.38 89 GLY A CA 1
ATOM 646 C C . GLY A 1 89 ? -14.811 11.783 36.855 1.00 58.38 89 GLY A C 1
ATOM 647 O O . GLY A 1 89 ? -13.867 12.603 36.773 1.00 58.38 89 GLY A O 1
#

Foldseek 3Di:
DQVPDDDDFPDPFDDDDPPDDPPDAGPRGGDDPPPDWQCPGVVRKRKDKDKDKDKDKDDDDVDGDIDIDIDIDMDIDIDGDDDDDDDDD

pLDDT: mean 88.46, std 8.22, range [58.38, 96.94]